Protein AF-A0A6L3A941-F1 (afdb_monomer_lite)

Radius of gyration: 25.52 Å; chains: 1; bounding box: 45×29×90 Å

Secondary structure (DSSP, 8-state):
----PPPTT----S---S--TT----PPPTTHHHHHHHHHHIIIIIIIIHHHHHHHHHTTS--TTGGGHHHHHHHHHHIIIIIIIIHHHHHHHHHHHHHHTTPPPP--

pLDDT: mean 83.31, std 17.06, range [48.31, 98.62]

Sequence (108 aa):
MTTRRPQQGDFQIEPPVARHADVVPAVEDRSYIVFVLGALVMALLGGFLLSVVISLSLSGTISWGEERLPQMTQAHGWAQLQGWAGLFVAGMALRLMPRFAGRPPIRT

Foldseek 3Di:
DDDDDPPPPPPPPDDPPDPPPPQDDADQDCPLVVLQVQLVCLCVVQAPVLVVVLVCCVVVVDVPCVVPSVVSVVSNVCSNVCRNVVSNVVSVCSRCVCVVVVDRHDDD

Structure (mmCIF, N/CA/C/O backbone):
data_AF-A0A6L3A941-F1
#
_entry.id   AF-A0A6L3A941-F1
#
loop_
_atom_site.group_PDB
_atom_site.id
_atom_site.type_symbol
_atom_site.label_atom_id
_atom_site.label_alt_id
_atom_site.label_comp_id
_atom_site.label_asym_id
_atom_site.label_entity_id
_atom_site.label_seq_id
_atom_site.pdbx_PDB_ins_code
_atom_site.Cartn_x
_atom_site.Cartn_y
_atom_site.Cartn_z
_atom_site.occupancy
_atom_site.B_iso_or_equiv
_atom_site.auth_seq_id
_atom_site.auth_comp_id
_atom_site.auth_asym_id
_atom_site.auth_atom_id
_atom_site.pdbx_PDB_model_num
ATOM 1 N N . MET A 1 1 ? -1.762 -9.962 66.553 1.00 48.31 1 MET A N 1
ATOM 2 C CA . MET A 1 1 ? -1.767 -9.122 65.337 1.00 48.31 1 MET A CA 1
ATOM 3 C C . MET A 1 1 ? -1.050 -9.919 64.258 1.00 48.31 1 MET A C 1
ATOM 5 O O . MET A 1 1 ? 0.167 -10.011 64.294 1.00 48.31 1 MET A O 1
ATOM 9 N N . THR A 1 2 ? -1.800 -10.629 63.413 1.00 49.34 2 THR A N 1
ATOM 10 C CA . THR A 1 2 ? -1.254 -11.664 62.517 1.00 49.34 2 THR A CA 1
ATOM 11 C C . THR A 1 2 ? -1.391 -11.186 61.078 1.00 49.34 2 THR A C 1
ATOM 13 O O . THR A 1 2 ? -2.500 -10.993 60.585 1.00 49.34 2 THR A O 1
ATOM 16 N N . THR A 1 3 ? -0.264 -10.948 60.417 1.00 57.88 3 THR A N 1
ATOM 17 C CA . THR A 1 3 ? -0.180 -10.515 59.021 1.00 57.88 3 THR A CA 1
ATOM 18 C C . THR A 1 3 ? -0.508 -11.690 58.093 1.00 57.88 3 THR A C 1
ATOM 20 O O . THR A 1 3 ? 0.283 -12.619 57.941 1.00 57.88 3 THR A O 1
ATOM 23 N N . ARG A 1 4 ? -1.690 -11.680 57.458 1.00 55.59 4 ARG A N 1
ATOM 24 C CA . ARG A 1 4 ? -1.998 -12.604 56.351 1.00 55.59 4 ARG A CA 1
ATOM 25 C C . ARG A 1 4 ? -1.147 -12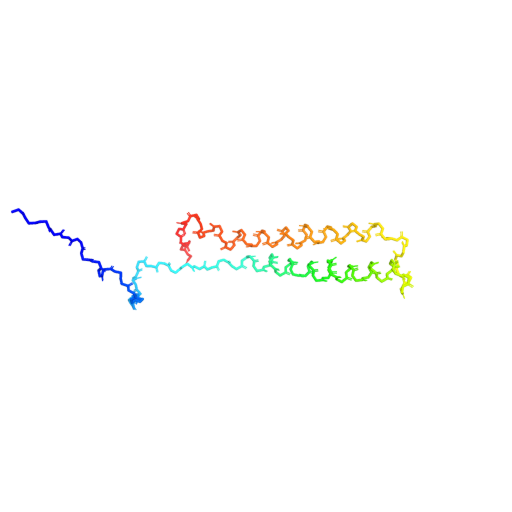.206 55.142 1.00 55.59 4 ARG A C 1
ATOM 27 O O . ARG A 1 4 ? -1.364 -11.143 54.568 1.00 55.59 4 ARG A O 1
ATOM 34 N N . ARG A 1 5 ? -0.194 -13.055 54.747 1.00 59.03 5 ARG A N 1
ATOM 35 C CA . ARG A 1 5 ? 0.431 -12.965 53.419 1.00 59.03 5 ARG A CA 1
ATOM 36 C C . ARG A 1 5 ? -0.631 -13.274 52.350 1.00 59.03 5 ARG A C 1
ATOM 38 O O . ARG A 1 5 ? -1.376 -14.237 52.544 1.00 59.03 5 ARG A O 1
ATOM 45 N N . PRO A 1 6 ? -0.714 -12.508 51.249 1.00 52.41 6 PRO A N 1
ATOM 46 C CA . PRO A 1 6 ? -1.583 -12.857 50.129 1.00 52.41 6 PRO A CA 1
ATOM 47 C C . PRO A 1 6 ? -1.129 -14.201 49.540 1.00 52.41 6 PRO A C 1
ATOM 49 O O . PRO A 1 6 ? 0.051 -14.381 49.237 1.00 52.41 6 PRO A O 1
ATOM 52 N N . GLN A 1 7 ? -2.047 -15.171 49.451 1.00 58.88 7 GLN A N 1
ATOM 53 C CA . GLN A 1 7 ? -1.769 -16.468 48.838 1.00 58.88 7 GLN A CA 1
ATOM 54 C C . GLN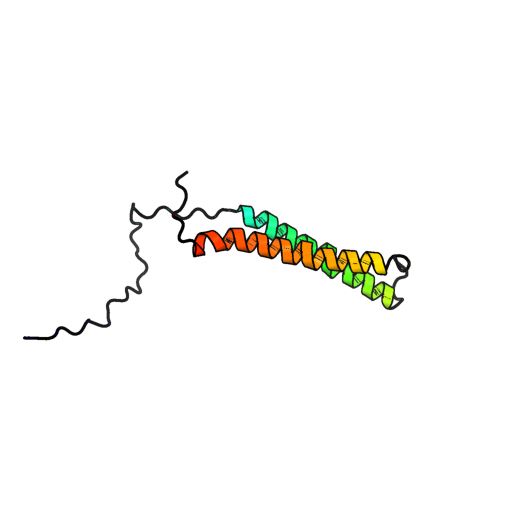 A 1 7 ? -1.511 -16.275 47.343 1.00 58.88 7 GLN A C 1
ATOM 56 O O . GLN A 1 7 ? -2.361 -15.800 46.598 1.00 58.88 7 GLN A O 1
ATOM 61 N N . GLN A 1 8 ? -0.328 -16.692 46.914 1.00 53.75 8 GLN A N 1
ATOM 62 C CA . GLN A 1 8 ? 0.188 -16.625 45.549 1.00 53.75 8 GLN A CA 1
ATOM 63 C C . GLN A 1 8 ? -0.427 -17.709 44.631 1.00 53.75 8 GLN A C 1
ATOM 65 O O . GLN A 1 8 ? 0.256 -18.250 43.769 1.00 53.75 8 GLN A O 1
ATOM 70 N N . GLY A 1 9 ? -1.697 -18.065 44.860 1.00 52.41 9 GLY A N 1
ATOM 71 C CA . GLY A 1 9 ? -2.425 -19.138 44.166 1.00 52.41 9 GLY A CA 1
ATOM 72 C C . GLY A 1 9 ? -3.687 -18.679 43.429 1.00 52.41 9 GLY A C 1
ATOM 73 O O . GLY A 1 9 ? -4.406 -19.515 42.903 1.00 52.41 9 GLY A O 1
ATOM 74 N N . ASP A 1 10 ? -3.956 -17.372 43.386 1.00 58.03 10 ASP A N 1
ATOM 75 C CA . ASP A 1 10 ? -5.233 -16.807 42.919 1.00 58.03 10 ASP A CA 1
ATOM 76 C C . ASP A 1 10 ? -5.203 -16.337 41.451 1.00 58.03 10 ASP A C 1
ATOM 78 O O . ASP A 1 10 ? -5.964 -15.469 41.031 1.00 58.03 10 ASP A O 1
ATOM 82 N N . PHE A 1 11 ? -4.289 -16.879 40.642 1.00 51.97 11 PHE A N 1
ATOM 83 C CA . PHE A 1 11 ? -4.415 -16.780 39.189 1.00 51.97 11 PHE A CA 1
ATOM 84 C C . PHE A 1 11 ? -5.290 -17.945 38.734 1.00 51.97 11 PHE A C 1
ATOM 86 O O . PHE A 1 11 ? -4.811 -19.071 38.618 1.00 51.97 11 PHE A O 1
ATOM 93 N N . GLN A 1 12 ? -6.577 -17.687 38.487 1.00 57.56 12 GLN A N 1
ATOM 94 C CA . GLN A 1 12 ? -7.424 -18.632 37.761 1.00 57.56 12 GLN A CA 1
ATOM 95 C C . GLN A 1 12 ? -6.822 -18.860 36.366 1.00 57.56 12 GLN A C 1
ATOM 97 O O . GLN A 1 12 ? -6.947 -18.024 35.474 1.00 57.56 12 GLN A O 1
ATOM 102 N N . ILE A 1 13 ? -6.126 -19.986 36.198 1.00 63.59 13 ILE A N 1
ATOM 103 C CA . ILE A 1 13 ? -5.626 -20.468 34.898 1.00 63.59 13 ILE A CA 1
ATOM 104 C C . ILE A 1 13 ? -6.770 -21.111 34.099 1.00 63.59 13 ILE A C 1
ATOM 106 O O . ILE A 1 13 ? -6.708 -21.224 32.876 1.00 63.59 13 ILE A O 1
ATOM 110 N N . GLU A 1 14 ? -7.834 -21.514 34.789 1.00 65.81 14 GLU A N 1
ATOM 111 C CA . GLU A 1 14 ? -8.991 -22.146 34.180 1.00 65.81 14 GLU A CA 1
ATOM 112 C C . GLU A 1 14 ? -9.836 -21.081 33.466 1.00 65.81 14 GLU A C 1
ATOM 114 O O . GLU A 1 14 ? -10.274 -20.119 34.106 1.00 65.81 14 GLU A O 1
ATOM 119 N N . PRO A 1 15 ? -10.048 -21.195 32.142 1.00 63.16 15 PRO A N 1
ATOM 120 C CA . PRO A 1 15 ? -10.879 -20.242 31.428 1.00 63.16 15 PRO A CA 1
ATOM 121 C C . PRO A 1 15 ? -12.279 -20.258 32.053 1.00 63.16 15 PRO A C 1
ATOM 123 O O . PRO A 1 15 ? -12.805 -21.343 32.314 1.00 63.16 15 PRO A O 1
ATOM 126 N N . PRO A 1 16 ? -12.905 -19.094 32.303 1.00 59.84 16 PRO A N 1
ATOM 127 C CA . PRO A 1 16 ? -14.240 -19.050 32.877 1.00 59.84 16 PRO A CA 1
ATOM 128 C C . PRO A 1 16 ? -15.202 -19.811 31.960 1.00 59.84 16 PRO A C 1
ATOM 130 O O . PRO A 1 16 ? -15.542 -19.363 30.867 1.00 59.84 16 PRO A O 1
ATOM 133 N N . VAL A 1 17 ? -15.622 -20.996 32.409 1.00 63.03 17 VAL A N 1
ATOM 134 C CA . VAL A 1 17 ? -16.557 -21.875 31.687 1.00 63.03 17 VAL A CA 1
ATOM 135 C C . VAL A 1 17 ? -17.954 -21.237 31.627 1.00 63.03 17 VAL A C 1
ATOM 137 O O . VAL A 1 17 ? -18.759 -21.541 30.747 1.00 63.03 17 VAL A O 1
ATOM 140 N N . ALA A 1 18 ? -18.245 -20.307 32.543 1.00 62.91 18 ALA A N 1
ATOM 141 C CA . ALA A 1 18 ? -19.517 -19.611 32.625 1.00 62.91 18 ALA A CA 1
ATOM 142 C C . ALA A 1 18 ? -19.549 -18.373 31.716 1.00 62.91 18 ALA A C 1
ATOM 144 O O . ALA A 1 18 ? -18.857 -17.378 31.933 1.00 62.91 18 ALA A O 1
ATOM 145 N N . ARG A 1 19 ? -20.429 -18.408 30.713 1.00 57.88 19 ARG A N 1
ATOM 146 C CA . ARG A 1 19 ? -20.820 -17.235 29.928 1.00 57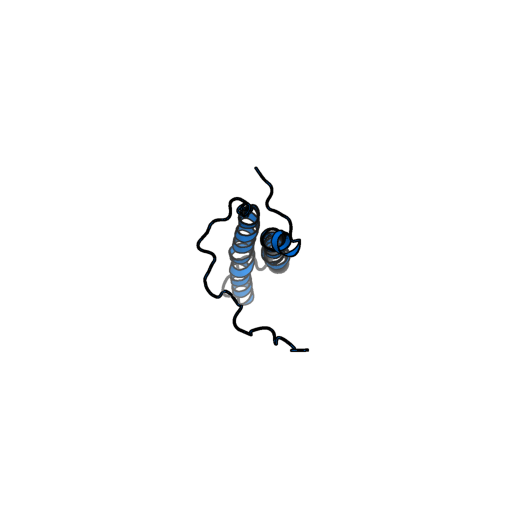.88 19 ARG A CA 1
ATOM 147 C C . ARG A 1 19 ? -21.626 -16.299 30.838 1.00 57.88 19 ARG A C 1
ATOM 149 O O . ARG A 1 19 ? -22.822 -16.502 31.024 1.00 57.88 19 ARG A O 1
ATOM 156 N N . HIS A 1 20 ? -20.976 -15.311 31.449 1.00 60.34 20 HIS A N 1
ATOM 157 C CA . HIS A 1 20 ? -21.672 -14.291 32.236 1.00 60.34 20 HIS A CA 1
ATOM 158 C C . HIS A 1 20 ? -22.605 -13.488 31.318 1.00 60.34 20 HIS A C 1
ATOM 160 O O . HIS A 1 20 ? -22.174 -13.009 30.268 1.00 60.34 20 HIS A O 1
ATOM 166 N N . ALA A 1 21 ? -23.875 -13.338 31.707 1.00 62.62 21 ALA A N 1
ATOM 167 C CA . ALA A 1 21 ? -24.886 -12.593 30.945 1.00 62.62 21 ALA A CA 1
ATOM 168 C C . ALA A 1 21 ? -24.494 -11.119 30.700 1.00 62.62 21 ALA A C 1
ATOM 170 O O . ALA A 1 21 ? -25.012 -10.477 29.789 1.00 62.62 21 ALA A O 1
ATOM 171 N N . ASP A 1 22 ? -23.532 -10.618 31.475 1.00 65.31 22 ASP A N 1
ATOM 172 C CA . ASP A 1 22 ? -23.027 -9.248 31.421 1.00 65.31 22 ASP A CA 1
ATOM 173 C C . ASP A 1 22 ? -21.948 -9.043 30.339 1.00 65.31 22 ASP A C 1
ATOM 175 O O . ASP A 1 22 ? -21.580 -7.909 30.026 1.00 65.31 22 ASP A O 1
ATOM 179 N N . VAL A 1 23 ? -21.441 -10.126 29.733 1.00 61.62 23 VAL A N 1
ATOM 180 C CA . VAL A 1 23 ? -20.418 -10.069 28.681 1.00 61.62 23 VAL A CA 1
ATOM 181 C C . VAL A 1 23 ? -21.098 -9.905 27.325 1.00 61.62 23 VAL A C 1
ATOM 183 O O . VAL A 1 23 ? -21.519 -10.875 26.692 1.00 61.62 23 VAL A O 1
ATOM 186 N N . VAL A 1 24 ? -21.181 -8.659 26.851 1.00 64.44 24 VAL A N 1
ATOM 187 C CA . VAL A 1 24 ? -21.555 -8.380 25.458 1.00 64.44 24 VAL A CA 1
ATOM 188 C C . VAL A 1 24 ? -20.427 -8.903 24.560 1.00 64.44 24 VAL A C 1
ATOM 190 O O . VAL A 1 24 ? -19.287 -8.457 24.710 1.00 64.44 24 VAL A O 1
ATOM 193 N N . PRO A 1 25 ? -20.690 -9.848 23.641 1.00 62.84 25 PRO A N 1
ATOM 194 C CA . PRO A 1 25 ? -19.663 -10.318 22.726 1.00 62.84 25 PRO A CA 1
ATOM 195 C C . PRO A 1 25 ? -19.202 -9.156 21.846 1.00 62.84 25 PRO A C 1
ATOM 197 O O . PRO A 1 25 ? -20.010 -8.477 21.214 1.00 62.84 25 PRO A O 1
ATOM 200 N N . ALA A 1 26 ? -17.892 -8.928 21.801 1.00 65.81 26 ALA A N 1
ATOM 201 C CA . ALA A 1 26 ? -17.308 -7.990 20.858 1.00 65.81 26 ALA A CA 1
ATOM 202 C C . ALA A 1 26 ? -17.520 -8.520 19.434 1.00 65.81 26 ALA A C 1
ATOM 204 O O . ALA A 1 26 ? -16.854 -9.465 19.010 1.00 65.81 26 ALA A O 1
ATOM 205 N N . VAL A 1 27 ? -18.466 -7.931 18.702 1.00 70.94 27 VAL A N 1
ATOM 206 C CA . VAL A 1 27 ? -18.631 -8.194 17.272 1.00 70.94 27 VAL A CA 1
ATOM 207 C C . VAL A 1 27 ? -17.484 -7.496 16.546 1.00 70.94 27 VAL A C 1
ATOM 209 O O . VAL A 1 27 ? -17.344 -6.276 16.617 1.00 70.94 27 VAL A O 1
ATOM 212 N N . GLU A 1 28 ? -16.621 -8.274 15.892 1.00 73.19 28 GLU A N 1
ATOM 213 C CA . GLU A 1 28 ? -15.521 -7.723 15.100 1.00 73.19 28 GLU A CA 1
ATOM 214 C C . GLU A 1 28 ? -16.086 -7.061 13.837 1.00 73.19 28 GLU A C 1
ATOM 216 O O . GLU A 1 28 ? -16.690 -7.728 12.994 1.00 73.19 28 GLU A O 1
ATOM 221 N N . ASP A 1 29 ? -15.870 -5.753 13.699 1.00 82.88 29 ASP A N 1
ATOM 222 C CA . ASP A 1 29 ? -16.134 -5.044 12.450 1.00 82.88 29 ASP A CA 1
ATOM 223 C C . ASP A 1 29 ? -15.203 -5.594 11.360 1.00 82.88 29 ASP A C 1
ATOM 225 O O . ASP A 1 29 ? -13.980 -5.568 11.496 1.00 82.88 29 ASP A O 1
ATOM 229 N N . ARG A 1 30 ? -15.784 -6.112 10.275 1.00 90.94 30 ARG A N 1
ATOM 230 C CA . ARG A 1 30 ? -15.055 -6.719 9.153 1.00 90.94 30 ARG A CA 1
ATOM 231 C C . ARG A 1 30 ? -14.649 -5.718 8.074 1.00 90.94 30 ARG A C 1
ATOM 233 O O . ARG A 1 30 ? -14.039 -6.122 7.085 1.00 90.94 30 ARG A O 1
ATOM 240 N N . SER A 1 31 ? -14.921 -4.428 8.256 1.00 91.56 31 SER A N 1
ATOM 241 C CA . SER A 1 31 ? -14.570 -3.373 7.296 1.00 91.56 31 SER A CA 1
ATOM 242 C C . SER A 1 31 ? -13.072 -3.339 6.976 1.00 91.56 31 SER A C 1
ATOM 244 O O . SER A 1 31 ? -12.693 -3.036 5.845 1.00 91.56 31 SER A O 1
ATOM 246 N N . TYR A 1 32 ? -12.204 -3.748 7.914 1.00 94.38 32 TYR A N 1
ATOM 247 C CA . TYR A 1 32 ? -10.760 -3.854 7.669 1.00 94.38 32 TYR A CA 1
ATOM 248 C C . TYR A 1 32 ? -10.391 -4.826 6.538 1.00 94.38 32 TYR A C 1
ATOM 250 O O . TYR A 1 32 ? -9.330 -4.672 5.934 1.00 94.38 32 TYR A O 1
ATOM 258 N N . ILE A 1 33 ? -11.232 -5.825 6.243 1.00 97.00 33 ILE A N 1
ATOM 259 C CA . ILE A 1 33 ? -10.935 -6.861 5.246 1.00 97.00 33 ILE A CA 1
ATOM 260 C C . ILE A 1 33 ? -10.782 -6.241 3.859 1.00 97.00 33 ILE A C 1
ATOM 262 O O . ILE A 1 33 ? -9.856 -6.603 3.141 1.00 97.00 33 ILE A O 1
ATOM 266 N N . VAL A 1 34 ? -11.630 -5.273 3.496 1.00 97.88 34 VAL A N 1
ATOM 267 C CA . VAL A 1 34 ? -11.551 -4.601 2.187 1.00 97.88 34 VAL A CA 1
ATOM 268 C C . VAL A 1 34 ? -10.217 -3.870 2.032 1.00 97.88 34 VAL A C 1
ATOM 270 O O . VAL A 1 34 ? -9.583 -3.962 0.984 1.00 97.88 34 VAL A O 1
ATOM 273 N N . PHE A 1 35 ? -9.743 -3.216 3.094 1.00 98.06 35 PHE A N 1
ATOM 274 C CA . PHE A 1 35 ? -8.444 -2.542 3.101 1.00 98.06 35 PHE A CA 1
ATOM 275 C C . PHE A 1 35 ? -7.281 -3.529 2.994 1.00 98.06 35 PHE A C 1
ATOM 277 O O . PHE A 1 35 ? -6.361 -3.307 2.213 1.00 98.06 35 PHE A O 1
ATOM 284 N N . VAL A 1 36 ? -7.326 -4.644 3.729 1.00 98.19 36 VAL A N 1
ATOM 285 C CA . VAL A 1 36 ? -6.269 -5.668 3.680 1.00 98.19 36 VAL A CA 1
ATOM 286 C C . VAL A 1 36 ? -6.234 -6.370 2.323 1.00 98.19 36 VAL A C 1
ATOM 288 O O . VAL A 1 36 ? -5.156 -6.560 1.765 1.00 98.19 36 VAL A O 1
ATOM 291 N N . LEU A 1 37 ? -7.391 -6.720 1.757 1.00 98.38 37 LEU A N 1
ATOM 292 C CA . LEU A 1 37 ? -7.468 -7.300 0.416 1.00 98.38 37 LEU A CA 1
ATOM 293 C C . LEU A 1 37 ? -6.966 -6.314 -0.641 1.00 98.38 37 LEU A C 1
ATOM 295 O O . LEU A 1 37 ? -6.158 -6.695 -1.484 1.00 98.38 37 LEU A O 1
ATOM 299 N N . GLY A 1 38 ? -7.373 -5.044 -0.558 1.00 98.38 38 GLY A N 1
ATOM 300 C CA . GLY A 1 38 ? -6.855 -3.986 -1.425 1.00 98.38 38 GLY A CA 1
ATOM 301 C C . GLY A 1 38 ? -5.336 -3.842 -1.317 1.00 98.38 38 GLY A C 1
ATOM 302 O O . GLY A 1 38 ? -4.651 -3.807 -2.337 1.00 98.38 38 GLY A O 1
ATOM 303 N N . ALA A 1 39 ? -4.790 -3.859 -0.098 1.00 98.62 39 ALA A N 1
ATOM 304 C CA . ALA A 1 39 ? -3.351 -3.812 0.138 1.00 98.62 39 ALA A CA 1
ATOM 305 C C . ALA A 1 39 ? -2.614 -4.988 -0.522 1.00 98.62 39 ALA A C 1
ATOM 307 O O . ALA A 1 39 ? -1.573 -4.785 -1.144 1.00 98.62 39 ALA A O 1
ATOM 308 N N . LEU A 1 40 ? -3.154 -6.207 -0.416 1.00 98.56 40 LEU A N 1
ATOM 309 C CA . LEU A 1 40 ? -2.573 -7.400 -1.038 1.00 98.56 40 LEU A CA 1
ATOM 310 C C . LEU A 1 40 ? -2.610 -7.324 -2.567 1.00 98.56 40 LEU A C 1
ATOM 312 O O . LEU A 1 40 ? -1.610 -7.625 -3.215 1.00 98.56 40 LEU A O 1
ATOM 316 N N . VAL A 1 41 ? -3.729 -6.884 -3.148 1.00 98.38 41 VAL A N 1
ATOM 317 C CA . VAL A 1 41 ? -3.849 -6.695 -4.602 1.00 98.38 41 VAL A CA 1
ATOM 318 C C . VAL A 1 41 ? -2.827 -5.671 -5.096 1.00 98.38 41 VAL A C 1
ATOM 320 O O . VAL A 1 41 ? -2.116 -5.934 -6.067 1.00 98.38 41 VAL A O 1
ATOM 323 N N . MET A 1 42 ? -2.698 -4.537 -4.401 1.00 98.50 42 MET A N 1
ATOM 324 C CA . MET A 1 42 ? -1.723 -3.504 -4.752 1.00 98.50 42 MET A CA 1
ATOM 325 C C . MET A 1 42 ? -0.281 -3.994 -4.604 1.00 98.50 42 MET A C 1
ATOM 327 O O . MET A 1 42 ? 0.527 -3.735 -5.492 1.00 98.50 42 MET A O 1
ATOM 331 N N . ALA A 1 43 ? 0.031 -4.755 -3.550 1.00 98.50 43 ALA A N 1
ATOM 332 C CA . ALA A 1 43 ? 1.359 -5.329 -3.348 1.00 98.50 43 ALA A CA 1
ATOM 333 C C . ALA A 1 43 ? 1.736 -6.308 -4.465 1.00 98.50 43 ALA A C 1
ATOM 335 O O . ALA A 1 43 ? 2.817 -6.212 -5.042 1.00 98.50 43 ALA A O 1
ATOM 336 N N . LEU A 1 44 ? 0.844 -7.250 -4.786 1.00 98.44 44 LEU A N 1
ATOM 337 C CA . LEU A 1 44 ? 1.122 -8.319 -5.743 1.00 98.44 44 LEU A CA 1
ATOM 338 C C . LEU A 1 44 ? 1.148 -7.808 -7.184 1.00 98.44 44 LEU A C 1
ATOM 340 O O . LEU A 1 44 ? 2.110 -8.068 -7.906 1.00 98.44 44 LEU A O 1
ATOM 344 N N . LEU A 1 45 ? 0.112 -7.078 -7.601 1.00 95.12 45 LEU A N 1
ATOM 345 C CA . LEU A 1 45 ? -0.048 -6.670 -8.998 1.00 95.12 45 LEU A CA 1
ATOM 346 C C . LEU A 1 45 ? 0.645 -5.337 -9.296 1.00 95.12 45 LEU A C 1
ATOM 348 O O . LEU A 1 45 ? 1.353 -5.218 -10.292 1.00 95.12 45 LEU A O 1
ATOM 352 N N . GLY A 1 46 ? 0.459 -4.335 -8.436 1.00 92.00 46 GLY A N 1
ATOM 353 C CA . GLY A 1 46 ? 1.052 -3.010 -8.629 1.00 92.00 46 GLY A CA 1
ATOM 354 C C . GLY A 1 46 ? 2.510 -2.922 -8.171 1.00 92.00 46 GLY A C 1
ATOM 355 O O . GLY A 1 46 ? 3.299 -2.195 -8.766 1.00 92.00 46 GLY A O 1
ATOM 356 N N . GLY A 1 47 ? 2.879 -3.667 -7.129 1.00 95.94 47 GLY A N 1
ATOM 357 C CA . GLY A 1 47 ? 4.227 -3.701 -6.572 1.00 95.94 47 GLY A CA 1
ATOM 358 C C . GLY A 1 47 ? 5.115 -4.739 -7.253 1.00 95.94 47 GLY A C 1
ATOM 359 O O . GLY A 1 47 ? 5.947 -4.400 -8.095 1.00 95.94 47 GLY A O 1
ATOM 360 N N . PHE A 1 48 ? 4.961 -6.007 -6.875 1.00 97.38 48 PHE A N 1
ATOM 361 C CA . PHE A 1 48 ? 5.879 -7.083 -7.252 1.00 97.38 48 PHE A CA 1
ATOM 362 C C . PHE A 1 48 ? 5.861 -7.397 -8.743 1.00 97.38 48 PHE A C 1
ATOM 364 O O . PHE A 1 48 ? 6.924 -7.427 -9.361 1.00 97.38 48 PHE A O 1
ATOM 371 N N . LEU A 1 49 ? 4.682 -7.589 -9.339 1.00 96.81 49 LEU A N 1
ATOM 372 C CA . LEU A 1 49 ? 4.586 -7.896 -10.765 1.00 96.81 49 LEU A CA 1
ATOM 373 C C . LEU A 1 49 ? 5.185 -6.769 -11.618 1.00 96.81 49 LEU A C 1
ATOM 375 O O . LEU A 1 49 ? 5.989 -7.035 -12.509 1.00 96.81 49 LEU A O 1
ATOM 379 N N . LEU A 1 50 ? 4.861 -5.512 -11.305 1.00 95.75 50 LEU A N 1
ATOM 380 C CA . LEU A 1 50 ? 5.427 -4.366 -12.015 1.00 95.75 50 LEU A CA 1
ATOM 381 C C . LEU A 1 50 ? 6.945 -4.254 -11.814 1.00 95.75 50 LEU A C 1
ATOM 383 O O . LEU A 1 50 ? 7.660 -3.928 -12.757 1.00 95.75 50 LEU A O 1
ATOM 387 N N . SER A 1 51 ? 7.455 -4.582 -10.624 1.00 96.75 51 SER A N 1
ATOM 388 C CA . SER A 1 51 ? 8.898 -4.618 -10.377 1.00 96.75 51 SER A CA 1
ATOM 389 C C . SER A 1 51 ? 9.602 -5.677 -11.224 1.00 96.75 51 SER A C 1
ATOM 391 O O . SER A 1 51 ? 10.659 -5.380 -11.767 1.00 96.75 51 SER A O 1
ATOM 393 N N . VAL A 1 52 ? 9.029 -6.877 -11.377 1.00 96.56 52 VAL A N 1
ATOM 394 C CA . VAL A 1 52 ? 9.590 -7.926 -12.249 1.00 96.56 52 VAL A CA 1
ATOM 395 C C . VAL A 1 52 ? 9.694 -7.424 -13.686 1.00 96.56 52 VAL A C 1
ATOM 397 O O . VAL A 1 52 ? 10.736 -7.583 -14.316 1.00 96.56 52 VAL A O 1
ATOM 400 N N . VAL A 1 53 ? 8.645 -6.768 -14.183 1.00 95.19 53 VAL A N 1
ATOM 401 C CA . VAL A 1 53 ? 8.639 -6.176 -15.525 1.00 95.19 53 VAL A CA 1
ATOM 402 C C . VAL A 1 53 ? 9.745 -5.132 -15.663 1.00 95.19 53 VAL A C 1
ATOM 404 O O . VAL A 1 53 ? 10.554 -5.236 -16.577 1.00 95.19 53 VAL A O 1
ATOM 407 N N . ILE A 1 54 ? 9.823 -4.169 -14.738 1.00 95.75 54 ILE A N 1
ATOM 408 C CA . ILE A 1 54 ? 10.854 -3.121 -14.752 1.00 95.75 54 ILE A CA 1
ATOM 409 C C . ILE A 1 54 ? 12.256 -3.740 -14.750 1.00 95.75 54 ILE A C 1
ATOM 411 O O . ILE A 1 54 ? 13.107 -3.328 -15.533 1.00 95.75 54 ILE A O 1
ATOM 415 N N . SER A 1 55 ? 12.506 -4.744 -13.905 1.00 96.06 55 SER A N 1
ATOM 416 C CA . SER A 1 55 ? 13.803 -5.422 -13.827 1.00 96.06 55 SER A CA 1
ATOM 417 C C . SER A 1 55 ? 14.159 -6.159 -15.118 1.00 96.06 55 SER A C 1
ATOM 419 O O . SER A 1 55 ? 15.303 -6.082 -15.566 1.00 96.06 55 SER A O 1
ATOM 421 N N . LEU A 1 56 ? 13.194 -6.840 -15.743 1.00 96.00 56 LEU A N 1
ATOM 422 C CA . LEU A 1 56 ? 13.412 -7.511 -17.024 1.00 96.00 56 LEU A CA 1
ATOM 423 C C . LEU A 1 56 ? 13.696 -6.500 -18.141 1.00 96.00 56 LEU A C 1
ATOM 425 O O . LEU A 1 56 ? 14.622 -6.733 -18.919 1.00 96.00 56 LEU A O 1
ATOM 429 N N . SER A 1 57 ? 12.985 -5.369 -18.178 1.00 94.94 57 SER A N 1
ATOM 430 C CA . SER A 1 57 ? 13.244 -4.298 -19.147 1.00 94.94 57 SER A CA 1
ATOM 431 C C . SER A 1 57 ? 14.621 -3.662 -18.936 1.00 94.94 57 SER A C 1
ATOM 433 O O . SER A 1 57 ? 15.394 -3.536 -19.878 1.00 94.94 57 SER A O 1
ATOM 435 N N . LEU A 1 58 ? 15.000 -3.355 -17.689 1.00 94.12 58 LEU A N 1
ATOM 436 C CA . LEU A 1 58 ? 16.329 -2.810 -17.364 1.00 94.12 58 LEU A CA 1
ATOM 437 C C . LEU A 1 58 ? 17.478 -3.771 -17.699 1.00 94.12 58 LEU A C 1
ATOM 439 O O . LEU A 1 58 ? 18.584 -3.326 -17.991 1.00 94.12 58 LEU A O 1
ATOM 443 N N . SER A 1 59 ? 17.231 -5.082 -17.652 1.00 94.88 59 SER A N 1
ATOM 444 C CA . SER A 1 59 ? 18.220 -6.097 -18.034 1.00 94.88 59 SER A CA 1
ATOM 445 C C . SER A 1 59 ? 18.354 -6.302 -19.550 1.00 94.88 59 SER A C 1
ATOM 447 O O . SER A 1 59 ? 19.232 -7.047 -19.978 1.00 94.88 59 SER A O 1
ATOM 449 N N . GLY A 1 60 ? 17.475 -5.699 -20.360 1.00 93.94 60 GLY A N 1
ATOM 450 C CA . GLY A 1 60 ? 17.382 -5.946 -21.802 1.00 93.94 60 GLY A CA 1
ATOM 451 C C . GLY A 1 60 ? 16.771 -7.304 -22.172 1.00 93.94 60 GLY A C 1
ATOM 452 O O . GLY A 1 60 ? 16.813 -7.699 -23.334 1.00 93.94 60 GLY A O 1
ATOM 453 N N . THR A 1 61 ? 16.201 -8.036 -21.205 1.00 96.06 61 THR A N 1
ATOM 454 C CA . THR A 1 61 ? 15.552 -9.339 -21.450 1.00 96.06 61 THR A CA 1
ATOM 455 C C . THR A 1 61 ? 14.240 -9.174 -22.219 1.00 96.06 61 THR A C 1
ATOM 457 O O . THR A 1 61 ? 13.873 -10.032 -23.021 1.00 96.06 61 THR A O 1
ATOM 460 N N . ILE A 1 62 ? 13.527 -8.072 -21.978 1.00 93.94 62 ILE A N 1
ATOM 461 C CA . ILE A 1 62 ? 12.312 -7.689 -22.702 1.00 93.94 62 ILE A CA 1
ATOM 462 C C . ILE A 1 62 ? 12.418 -6.218 -23.104 1.00 93.94 62 ILE A C 1
ATOM 464 O O . ILE A 1 62 ? 12.955 -5.423 -22.346 1.00 93.94 62 ILE A O 1
ATOM 468 N N . SER A 1 63 ? 11.849 -5.842 -24.248 1.00 87.44 63 SER A N 1
ATOM 469 C CA . SER A 1 63 ? 11.816 -4.446 -24.722 1.00 87.44 63 SER A CA 1
ATOM 470 C C . SER A 1 63 ? 10.538 -3.696 -24.329 1.00 87.44 63 SER A C 1
ATOM 472 O O . SER A 1 63 ? 10.186 -2.664 -24.902 1.00 87.44 63 SER A O 1
ATOM 474 N N . TRP A 1 64 ? 9.771 -4.235 -23.379 1.00 84.62 64 TRP A N 1
ATOM 475 C CA . TRP A 1 64 ? 8.468 -3.682 -23.035 1.00 84.62 64 TRP A CA 1
ATOM 476 C C . TRP A 1 64 ? 8.599 -2.443 -22.144 1.00 84.62 64 TRP A C 1
ATOM 478 O O . TRP A 1 64 ? 9.147 -2.514 -21.043 1.00 84.62 64 TRP A O 1
ATOM 488 N N . GLY A 1 65 ? 8.035 -1.323 -22.606 1.00 79.50 65 GLY A N 1
ATOM 489 C CA . GLY A 1 65 ? 7.858 -0.114 -21.802 1.00 79.50 65 GLY A CA 1
ATOM 490 C C . GLY A 1 65 ? 9.160 0.590 -21.423 1.00 79.50 65 GLY A C 1
ATOM 491 O O . GLY A 1 65 ? 9.166 1.344 -20.451 1.00 79.50 65 GLY A O 1
ATOM 492 N N . GLU A 1 66 ? 10.248 0.369 -22.166 1.00 86.19 66 GLU A N 1
ATOM 493 C CA . GLU A 1 66 ? 11.540 1.027 -21.934 1.00 86.19 66 GLU A CA 1
ATOM 494 C C . GLU A 1 66 ? 11.407 2.556 -21.935 1.00 86.19 66 GLU A C 1
ATOM 496 O O . GLU A 1 66 ? 11.935 3.235 -21.052 1.00 86.19 66 GLU A O 1
ATOM 501 N N . GLU A 1 67 ? 10.605 3.110 -22.848 1.00 92.38 67 GLU A N 1
ATOM 502 C CA . GLU A 1 67 ? 10.342 4.548 -22.935 1.00 92.38 67 GLU A CA 1
ATOM 503 C C . GLU A 1 67 ? 9.515 5.088 -21.755 1.00 92.38 67 GLU A C 1
ATOM 505 O O . GLU A 1 67 ? 9.422 6.301 -21.553 1.00 92.38 67 GLU A O 1
ATOM 510 N N . ARG A 1 68 ? 8.915 4.190 -20.962 1.00 93.06 68 ARG A N 1
ATOM 511 C CA . ARG A 1 68 ? 8.058 4.495 -19.808 1.00 93.06 68 ARG A CA 1
ATOM 512 C C . ARG A 1 68 ? 8.668 4.074 -18.473 1.00 93.06 68 ARG A C 1
ATOM 514 O O . ARG A 1 68 ? 7.984 4.155 -17.450 1.00 93.06 68 ARG A O 1
ATOM 521 N N . LEU A 1 69 ? 9.930 3.642 -18.452 1.00 94.12 69 LEU A N 1
ATOM 522 C CA . LEU A 1 69 ? 10.613 3.180 -17.239 1.00 94.12 69 LEU A CA 1
ATOM 523 C C . LEU A 1 69 ? 10.493 4.157 -16.052 1.00 94.12 69 LEU A C 1
ATOM 525 O O . LEU A 1 69 ? 10.173 3.695 -14.950 1.00 94.12 69 LEU A O 1
ATOM 529 N N . PRO A 1 70 ? 10.660 5.486 -16.224 1.00 95.69 70 PRO A N 1
ATOM 530 C CA . PRO A 1 70 ? 10.471 6.435 -15.127 1.00 95.69 70 PRO A CA 1
ATOM 531 C C . PRO A 1 70 ? 9.043 6.422 -14.565 1.00 95.69 70 PRO A C 1
ATOM 533 O O . PRO A 1 70 ? 8.848 6.398 -13.350 1.00 95.69 70 PRO A O 1
ATOM 536 N N . GLN A 1 71 ? 8.030 6.394 -15.435 1.00 96.81 71 GLN A N 1
ATOM 537 C CA . GLN A 1 71 ? 6.621 6.376 -15.042 1.00 96.81 71 GLN A CA 1
ATOM 538 C C . GLN A 1 71 ? 6.245 5.048 -14.380 1.00 96.81 71 GLN A C 1
ATOM 540 O O . GLN A 1 71 ? 5.529 5.048 -13.383 1.00 96.81 71 GLN A O 1
ATOM 545 N N . MET A 1 72 ? 6.748 3.924 -14.895 1.00 95.44 72 MET A N 1
ATOM 546 C CA . MET A 1 72 ? 6.529 2.597 -14.316 1.00 95.44 72 MET A CA 1
ATOM 547 C C . MET A 1 72 ? 7.168 2.485 -12.931 1.00 95.44 72 MET A C 1
ATOM 549 O O . MET A 1 72 ? 6.536 1.981 -12.007 1.00 95.44 72 MET A O 1
ATOM 553 N N . THR A 1 73 ? 8.379 3.020 -12.759 1.00 95.81 73 THR A N 1
ATOM 554 C CA . THR A 1 73 ? 9.064 3.061 -11.458 1.00 95.81 73 THR A CA 1
ATOM 555 C C . THR A 1 73 ? 8.274 3.884 -10.444 1.00 95.81 73 THR A C 1
ATOM 557 O O . THR A 1 73 ? 8.082 3.450 -9.308 1.00 95.81 73 THR A O 1
ATOM 560 N N . GLN A 1 74 ? 7.738 5.036 -10.859 1.00 97.38 74 GLN A N 1
ATOM 561 C CA . GLN A 1 74 ? 6.863 5.824 -9.993 1.00 97.38 74 GLN A CA 1
ATOM 562 C C . GLN A 1 74 ? 5.563 5.085 -9.671 1.00 97.38 74 GLN A C 1
ATOM 564 O O . GLN A 1 74 ? 5.167 5.034 -8.510 1.00 97.38 74 GLN A O 1
ATOM 569 N N . ALA A 1 75 ? 4.917 4.470 -10.663 1.00 97.06 75 ALA A N 1
ATOM 570 C CA . ALA A 1 75 ? 3.702 3.689 -10.448 1.00 97.06 75 ALA A CA 1
ATOM 571 C C . ALA A 1 75 ? 3.931 2.532 -9.459 1.00 97.06 75 ALA A C 1
ATOM 573 O O . ALA A 1 75 ? 3.108 2.327 -8.570 1.00 97.06 75 ALA A O 1
ATOM 574 N N . HIS A 1 76 ? 5.074 1.844 -9.548 1.00 97.56 76 HIS A N 1
ATOM 575 C CA . HIS A 1 76 ? 5.500 0.832 -8.579 1.00 97.56 76 HIS A CA 1
ATOM 576 C C . HIS A 1 76 ? 5.636 1.419 -7.166 1.00 97.56 76 HIS A C 1
ATOM 578 O O . HIS A 1 76 ? 5.089 0.868 -6.208 1.00 97.56 76 HIS A O 1
ATOM 584 N N . GLY A 1 77 ? 6.316 2.563 -7.035 1.00 97.88 77 GLY A N 1
ATOM 585 C CA . GLY A 1 77 ? 6.478 3.258 -5.757 1.00 97.88 77 GLY A CA 1
ATOM 586 C C . GLY A 1 77 ? 5.140 3.642 -5.118 1.00 97.88 77 GLY A C 1
ATOM 587 O O . GLY A 1 77 ? 4.898 3.315 -3.955 1.00 97.88 77 GLY A O 1
ATOM 588 N N . TRP A 1 78 ? 4.237 4.256 -5.889 1.00 98.38 78 TRP A N 1
ATOM 589 C CA . TRP A 1 78 ? 2.889 4.612 -5.429 1.00 98.38 78 TRP A CA 1
ATOM 590 C C . TRP A 1 78 ? 2.061 3.380 -5.049 1.00 98.38 78 TRP A C 1
ATOM 592 O O . TRP A 1 78 ? 1.375 3.381 -4.023 1.00 98.38 78 TRP A O 1
ATOM 602 N N . ALA A 1 79 ? 2.150 2.304 -5.834 1.00 98.38 79 ALA A N 1
ATOM 603 C CA . ALA A 1 79 ? 1.466 1.053 -5.535 1.00 98.38 79 ALA A CA 1
ATOM 604 C C . ALA A 1 79 ? 1.943 0.430 -4.214 1.00 98.38 79 ALA A C 1
ATOM 606 O O . ALA A 1 79 ? 1.111 -0.058 -3.453 1.00 98.38 79 ALA A O 1
ATOM 607 N N . GLN A 1 80 ? 3.241 0.486 -3.904 1.00 98.19 80 GLN A N 1
ATOM 608 C CA . GLN A 1 80 ? 3.778 -0.070 -2.659 1.00 98.19 80 GLN A CA 1
ATOM 609 C C . GLN A 1 80 ? 3.535 0.833 -1.446 1.00 98.19 80 GLN A C 1
ATOM 611 O O . GLN A 1 80 ? 3.116 0.351 -0.394 1.00 98.19 80 GLN A O 1
ATOM 616 N N . LEU A 1 81 ? 3.776 2.140 -1.563 1.00 98.44 81 LEU A N 1
ATOM 617 C CA . LEU A 1 81 ? 3.695 3.049 -0.418 1.00 98.44 81 LEU A CA 1
ATOM 618 C C . LEU A 1 81 ? 2.251 3.443 -0.093 1.00 98.44 81 LEU A C 1
ATOM 620 O O . LEU A 1 81 ? 1.824 3.338 1.056 1.00 98.44 81 LEU A O 1
ATOM 624 N N . GLN A 1 82 ? 1.477 3.879 -1.085 1.00 97.81 82 GLN A N 1
ATOM 625 C CA . GLN A 1 82 ? 0.103 4.334 -0.858 1.00 97.81 82 GLN A CA 1
ATOM 626 C C . GLN A 1 82 ? -0.899 3.195 -0.999 1.00 97.81 82 GLN A C 1
ATOM 628 O O . GLN A 1 82 ? -1.827 3.103 -0.198 1.00 97.81 82 GLN A O 1
ATOM 633 N N . GLY A 1 83 ? -0.689 2.312 -1.978 1.00 98.12 83 GLY A N 1
ATOM 634 C CA . GLY A 1 83 ? -1.518 1.127 -2.171 1.00 98.12 83 GLY A CA 1
ATOM 635 C C . GLY A 1 83 ? -1.322 0.114 -1.047 1.00 98.12 83 GLY A C 1
ATOM 636 O O . GLY A 1 83 ? -2.185 -0.035 -0.194 1.00 98.12 83 GLY A O 1
ATOM 637 N N . TRP A 1 84 ? -0.192 -0.586 -1.015 1.00 98.62 84 TRP A N 1
ATOM 638 C CA . TRP A 1 84 ? 0.039 -1.643 -0.031 1.00 98.62 84 TRP A CA 1
ATOM 639 C C . TRP A 1 84 ? 0.173 -1.108 1.398 1.00 98.62 84 TRP A C 1
ATOM 641 O O . TRP A 1 84 ? -0.680 -1.404 2.237 1.00 98.62 84 TRP A O 1
ATOM 651 N N . ALA A 1 85 ? 1.216 -0.329 1.694 1.00 98.62 85 ALA A N 1
ATOM 652 C CA . ALA A 1 85 ? 1.502 0.077 3.068 1.00 98.62 85 ALA A CA 1
ATOM 653 C C . ALA A 1 85 ? 0.384 0.967 3.637 1.00 98.62 85 ALA A C 1
ATOM 655 O O . ALA A 1 85 ? -0.101 0.713 4.740 1.00 98.62 85 ALA A O 1
ATOM 656 N N . GLY A 1 86 ? -0.084 1.951 2.863 1.00 98.56 86 GLY A N 1
ATOM 657 C CA . GLY A 1 86 ? -1.190 2.830 3.247 1.00 98.56 86 GLY A CA 1
ATOM 658 C C . GLY A 1 86 ? -2.485 2.077 3.567 1.00 98.56 86 GLY A C 1
ATOM 659 O O . GLY A 1 86 ? -3.023 2.223 4.669 1.00 98.56 86 GLY A O 1
ATOM 660 N N . LEU A 1 87 ? -2.974 1.230 2.649 1.00 98.50 87 LEU A N 1
ATOM 661 C CA . LEU A 1 87 ? -4.203 0.461 2.889 1.00 98.50 87 LEU A CA 1
ATOM 662 C C . LEU A 1 87 ? -4.029 -0.558 4.019 1.00 98.50 87 LEU A C 1
ATOM 664 O O . LEU A 1 87 ? -4.940 -0.728 4.828 1.00 98.50 87 LEU A O 1
ATOM 668 N N . PHE A 1 88 ? -2.867 -1.208 4.127 1.00 98.62 88 PHE A N 1
ATOM 669 C CA . PHE A 1 88 ? -2.612 -2.171 5.196 1.00 98.62 88 PHE A CA 1
ATOM 670 C C . PHE A 1 88 ? -2.659 -1.507 6.575 1.00 98.62 88 PHE A C 1
ATOM 672 O O . PHE A 1 88 ? -3.338 -2.00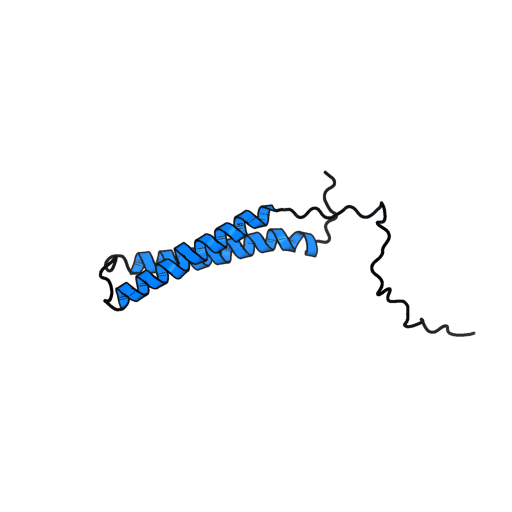6 7.474 1.00 98.62 88 PHE A O 1
ATOM 679 N N . VAL A 1 89 ? -1.995 -0.357 6.734 1.00 98.44 89 VAL A N 1
ATOM 680 C CA . VAL A 1 89 ? -2.021 0.420 7.981 1.00 98.44 89 VAL A CA 1
ATOM 681 C C . VAL A 1 89 ? -3.445 0.869 8.309 1.00 98.44 89 VAL A C 1
ATOM 683 O O . VAL A 1 89 ? -3.872 0.708 9.451 1.00 98.44 89 VAL A O 1
ATOM 686 N N . ALA A 1 90 ? -4.212 1.354 7.327 1.00 97.50 90 ALA A N 1
ATOM 687 C CA . ALA A 1 90 ? -5.611 1.734 7.532 1.00 97.50 90 ALA A CA 1
ATOM 688 C C . ALA A 1 90 ? -6.477 0.545 7.995 1.00 97.50 90 ALA A C 1
ATOM 690 O O . ALA A 1 90 ? -7.211 0.652 8.979 1.00 97.50 90 ALA A O 1
ATOM 691 N N . GLY A 1 91 ? -6.344 -0.617 7.347 1.00 96.56 91 GLY A N 1
ATOM 692 C CA . GLY A 1 91 ? -7.040 -1.841 7.748 1.00 96.56 91 GLY A CA 1
ATOM 693 C C . GLY A 1 91 ? -6.657 -2.294 9.160 1.00 96.56 91 GLY A C 1
ATOM 694 O O . GLY A 1 91 ? -7.522 -2.605 9.978 1.00 96.56 91 GLY A O 1
ATOM 695 N N . MET A 1 92 ? -5.367 -2.282 9.497 1.00 96.81 92 MET A N 1
ATOM 696 C CA . MET A 1 92 ? -4.917 -2.636 10.846 1.00 96.81 92 MET A CA 1
ATOM 697 C C . MET A 1 92 ? -5.362 -1.627 11.900 1.00 96.81 92 MET A C 1
ATOM 699 O O . MET A 1 92 ? -5.727 -2.043 12.997 1.00 96.81 92 MET A O 1
ATOM 703 N N . ALA A 1 93 ? -5.430 -0.336 11.581 1.00 94.25 93 ALA A N 1
ATOM 704 C CA . ALA A 1 93 ? -6.001 0.659 12.480 1.00 94.25 93 ALA A CA 1
ATOM 705 C C . ALA A 1 93 ? -7.475 0.347 12.784 1.00 94.25 93 ALA A C 1
ATOM 707 O O . ALA A 1 93 ? -7.850 0.298 13.953 1.00 94.25 93 ALA A O 1
ATOM 708 N N . LEU A 1 94 ? -8.290 0.035 11.770 1.00 91.88 94 LEU A N 1
ATOM 709 C CA . LEU A 1 94 ? -9.691 -0.366 11.971 1.00 91.88 94 LEU A CA 1
ATOM 710 C C . LEU A 1 94 ? -9.818 -1.633 12.828 1.00 91.88 94 LEU A C 1
ATOM 712 O O . LEU A 1 94 ? -10.683 -1.714 13.696 1.00 91.88 94 LEU A O 1
ATOM 716 N N . ARG A 1 95 ? -8.928 -2.609 12.624 1.00 90.81 95 ARG A N 1
ATOM 717 C CA . ARG A 1 95 ? -8.940 -3.876 13.364 1.00 90.81 95 ARG A CA 1
ATOM 718 C C . ARG A 1 95 ? -8.473 -3.737 14.818 1.00 90.81 95 ARG A C 1
ATOM 720 O O . ARG A 1 95 ? -8.993 -4.421 15.700 1.00 90.81 95 ARG A O 1
ATOM 727 N N . LEU A 1 96 ? -7.449 -2.921 15.068 1.00 90.81 96 LEU A N 1
ATOM 728 C CA . LEU A 1 96 ? -6.720 -2.896 16.341 1.00 90.81 96 LEU A CA 1
ATOM 729 C C . LEU A 1 96 ? -7.110 -1.719 17.242 1.00 90.81 96 LEU A C 1
ATOM 731 O O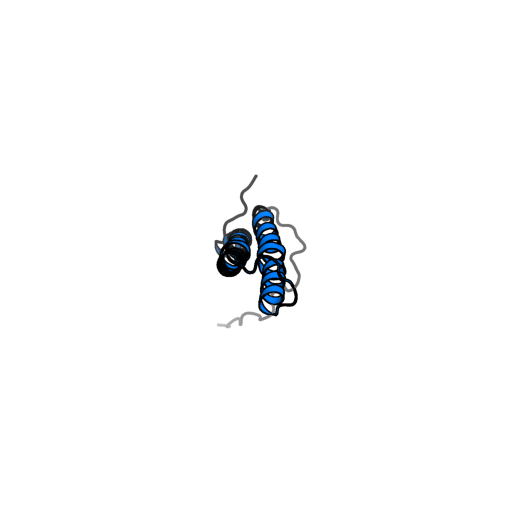 . LEU A 1 96 ? -7.184 -1.894 18.457 1.00 90.81 96 LEU A O 1
ATOM 735 N N . MET A 1 97 ? -7.414 -0.544 16.680 1.00 89.12 97 MET A N 1
ATOM 736 C CA . MET A 1 97 ? -7.715 0.663 17.462 1.00 89.12 97 MET A CA 1
ATOM 737 C C . MET A 1 97 ? -8.883 0.488 18.449 1.00 89.12 97 MET A C 1
ATOM 739 O O . MET A 1 97 ? -8.746 0.927 19.592 1.00 89.12 97 MET A O 1
ATOM 743 N N . PRO A 1 98 ? -10.000 -0.192 18.103 1.00 82.81 98 PRO A N 1
ATOM 744 C CA . PRO A 1 98 ? -11.088 -0.417 19.058 1.00 82.81 98 PRO A CA 1
ATOM 745 C C . PRO A 1 98 ? -10.648 -1.193 20.306 1.00 82.81 98 PRO A C 1
ATOM 747 O O . PRO A 1 98 ? -11.152 -0.936 21.398 1.00 82.81 98 PRO A O 1
ATOM 750 N N . ARG A 1 99 ? -9.676 -2.105 20.154 1.00 82.56 99 ARG A N 1
ATOM 751 C CA . ARG A 1 99 ? -9.134 -2.925 21.248 1.00 82.56 99 ARG A CA 1
ATOM 752 C C . ARG A 1 99 ? -8.243 -2.102 22.175 1.00 82.56 99 ARG A C 1
ATOM 754 O O . ARG A 1 99 ? -8.282 -2.305 23.382 1.00 82.56 99 ARG A O 1
ATOM 761 N N . PHE A 1 100 ? -7.488 -1.148 21.629 1.00 82.75 100 PHE A N 1
ATOM 762 C CA . PHE A 1 100 ? -6.660 -0.238 22.427 1.00 82.75 100 PHE A CA 1
ATOM 763 C C . PHE A 1 100 ? -7.471 0.844 23.140 1.00 82.75 100 PHE A C 1
ATOM 765 O O . PHE A 1 100 ? -7.111 1.256 24.236 1.00 82.75 100 PHE A O 1
ATOM 772 N N . ALA A 1 101 ? -8.582 1.281 22.547 1.00 80.31 101 ALA A N 1
ATOM 773 C CA . ALA A 1 101 ? -9.430 2.323 23.117 1.00 80.31 101 ALA A CA 1
ATOM 774 C C . ALA A 1 101 ? -10.333 1.836 24.268 1.00 80.31 101 ALA A C 1
ATOM 776 O O . ALA A 1 101 ? -11.070 2.644 24.830 1.00 80.31 101 ALA A O 1
ATOM 777 N N . GLY A 1 102 ? -10.337 0.534 24.586 1.00 67.25 102 GLY A N 1
ATOM 778 C CA . GLY A 1 102 ? -11.197 -0.039 25.628 1.00 67.25 102 GLY A CA 1
ATOM 779 C C . GLY A 1 102 ? -12.693 0.196 25.386 1.00 67.25 102 GLY A C 1
ATOM 780 O O . GLY A 1 102 ? -13.471 0.229 26.338 1.00 67.25 102 GLY A O 1
ATOM 781 N N . ARG A 1 103 ? -13.107 0.420 24.128 1.00 63.38 103 ARG A N 1
ATOM 782 C CA . ARG A 1 103 ? -14.500 0.753 23.821 1.00 63.38 103 ARG A CA 1
ATOM 783 C C . ARG A 1 103 ? -15.389 -0.475 24.035 1.00 63.38 103 ARG A C 1
ATOM 785 O O . ARG A 1 103 ? -15.092 -1.527 23.466 1.00 63.38 103 ARG A O 1
ATOM 792 N N . PRO A 1 104 ? -16.485 -0.353 24.808 1.00 58.41 104 PRO A N 1
ATOM 793 C CA . PRO A 1 104 ? -17.445 -1.435 24.940 1.00 58.41 104 PRO A CA 1
ATOM 794 C C . PRO A 1 104 ? -18.059 -1.757 23.565 1.00 58.41 104 PRO A C 1
ATOM 796 O O . PRO A 1 104 ? -18.258 -0.838 22.762 1.00 58.41 104 PRO A O 1
ATOM 799 N N . PRO A 1 105 ? -18.355 -3.036 23.271 1.00 58.28 105 PRO A N 1
ATOM 800 C CA . PRO A 1 105 ? -19.010 -3.424 22.027 1.00 58.28 105 PRO A CA 1
ATOM 801 C C . PRO A 1 105 ? -20.319 -2.654 21.839 1.00 58.28 105 PRO A C 1
ATOM 803 O O . PRO A 1 105 ? -21.120 -2.551 22.771 1.00 58.28 105 PRO A O 1
ATOM 806 N N . ILE A 1 106 ? -20.542 -2.114 20.641 1.00 59.34 106 ILE A N 1
ATOM 807 C CA . ILE A 1 106 ? -21.797 -1.438 20.301 1.00 59.34 106 ILE A CA 1
ATOM 808 C C . ILE A 1 106 ? -22.908 -2.49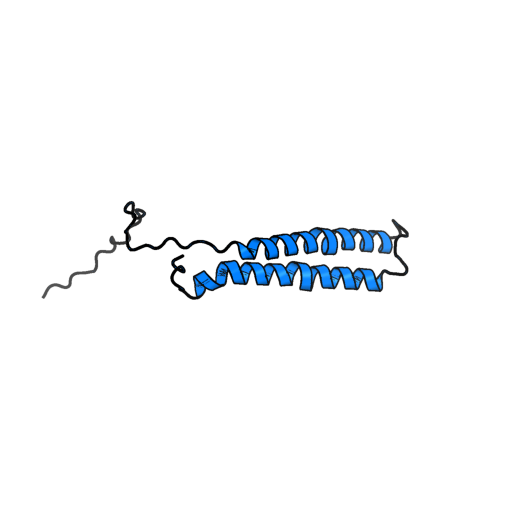7 20.342 1.00 59.34 106 ILE A C 1
ATOM 810 O O . ILE A 1 106 ? -22.828 -3.496 19.630 1.00 59.34 106 ILE A O 1
ATOM 814 N N . ARG A 1 107 ? -23.925 -2.300 21.193 1.00 54.81 107 ARG A N 1
ATOM 815 C CA . ARG A 1 107 ? -25.138 -3.131 21.182 1.00 54.81 107 ARG A CA 1
ATOM 816 C C . ARG A 1 107 ? -25.925 -2.799 19.914 1.00 54.81 107 ARG A C 1
ATOM 818 O O . ARG A 1 107 ? -26.460 -1.697 19.819 1.00 54.81 107 ARG A O 1
ATOM 825 N N . THR A 1 108 ? -25.965 -3.725 18.964 1.00 53.62 108 THR A N 1
ATOM 826 C CA . THR A 1 108 ? -26.932 -3.732 17.854 1.00 53.62 108 THR A CA 1
ATOM 827 C C . THR A 1 108 ? -28.034 -4.725 18.148 1.00 53.62 108 THR A C 1
ATOM 829 O O . THR A 1 108 ? -27.667 -5.851 18.558 1.00 53.62 108 THR A O 1
#